Protein AF-0000000067833832 (afdb_homodimer)

Structure (mmCIF, N/CA/C/O backbone):
data_AF-0000000067833832-model_v1
#
loop_
_entity.id
_entity.type
_entity.pdbx_description
1 polymer 'Antitoxin-like ribbon-helix-helix domain-containing protein'
#
loop_
_atom_site.group_PDB
_atom_site.id
_atom_site.type_symbol
_atom_site.label_atom_id
_atom_site.label_alt_id
_atom_site.label_comp_id
_atom_site.label_asym_id
_atom_site.label_entity_id
_atom_site.label_seq_id
_atom_site.pdbx_PDB_ins_code
_atom_site.Cartn_x
_atom_site.Cartn_y
_atom_site.Cartn_z
_atom_site.occupancy
_atom_site.B_iso_or_equiv
_atom_site.auth_seq_id
_atom_site.auth_comp_id
_atom_site.auth_asym_id
_atom_site.auth_atom_id
_atom_site.pdbx_PDB_model_num
ATOM 1 N N . MET A 1 1 ? 25.422 20.438 11.492 1 28.22 1 MET A N 1
ATOM 2 C CA . MET A 1 1 ? 24.281 20.516 10.586 1 28.22 1 MET A CA 1
ATOM 3 C C . MET A 1 1 ? 23.719 19.125 10.297 1 28.22 1 MET A C 1
ATOM 5 O O . MET A 1 1 ? 24.469 18.219 9.93 1 28.22 1 MET A O 1
ATOM 9 N N . PRO A 1 2 ? 22.766 18.484 11.016 1 35.41 2 PRO A N 1
ATOM 10 C CA . PRO A 1 2 ? 22.25 17.125 10.875 1 35.41 2 PRO A CA 1
ATOM 11 C C . PRO A 1 2 ? 22 16.75 9.414 1 35.41 2 PRO A C 1
ATOM 13 O O . PRO A 1 2 ? 21.844 17.609 8.555 1 35.41 2 PRO A O 1
ATOM 16 N N . PRO A 1 3 ? 22.641 15.703 8.836 1 33.53 3 PRO A N 1
ATOM 17 C CA . PRO A 1 3 ? 22.469 15.406 7.41 1 33.53 3 PRO A CA 1
ATOM 18 C C . PRO A 1 3 ? 21.062 15.719 6.902 1 33.53 3 PRO A C 1
ATOM 20 O O . PRO A 1 3 ? 20.109 15.734 7.684 1 33.53 3 PRO A O 1
ATOM 23 N N . ASN A 1 4 ? 20.906 16.734 6.07 1 33.19 4 ASN A N 1
ATOM 24 C CA . ASN A 1 4 ? 19.734 16.953 5.223 1 33.19 4 ASN A CA 1
ATOM 25 C C . ASN A 1 4 ? 19 15.648 4.945 1 33.19 4 ASN A C 1
ATOM 27 O O . ASN A 1 4 ? 19.609 14.641 4.613 1 33.19 4 ASN A O 1
ATOM 31 N N . PRO A 1 5 ? 18 15.273 5.699 1 36.47 5 PRO A N 1
ATOM 32 C CA . PRO A 1 5 ? 17.281 14.07 5.281 1 36.47 5 PRO A CA 1
ATOM 33 C C . PRO A 1 5 ? 17.406 13.797 3.783 1 36.47 5 PRO A C 1
ATOM 35 O O . PRO A 1 5 ? 17.266 14.719 2.971 1 36.47 5 PRO A O 1
ATOM 38 N N . THR A 1 6 ? 18.516 13.25 3.334 1 37.38 6 THR A N 1
ATOM 39 C CA . THR A 1 6 ? 18.531 12.891 1.92 1 37.38 6 THR A CA 1
ATOM 40 C C . THR A 1 6 ? 17.109 12.758 1.374 1 37.38 6 THR A C 1
ATOM 42 O O . THR A 1 6 ? 16.188 12.391 2.107 1 37.38 6 THR A O 1
ATOM 45 N N . ALA A 1 7 ? 16.672 13.664 0.581 1 40.72 7 ALA A N 1
ATOM 46 C CA . ALA A 1 7 ? 15.453 13.734 -0.232 1 40.72 7 ALA A CA 1
ATOM 47 C C . ALA A 1 7 ? 14.961 12.336 -0.604 1 40.72 7 ALA A C 1
ATOM 49 O O . ALA A 1 7 ? 15.43 11.75 -1.578 1 40.72 7 ALA A O 1
ATOM 50 N N . VAL A 1 8 ? 15.211 11.453 0.179 1 39.44 8 VAL A N 1
ATOM 51 C CA .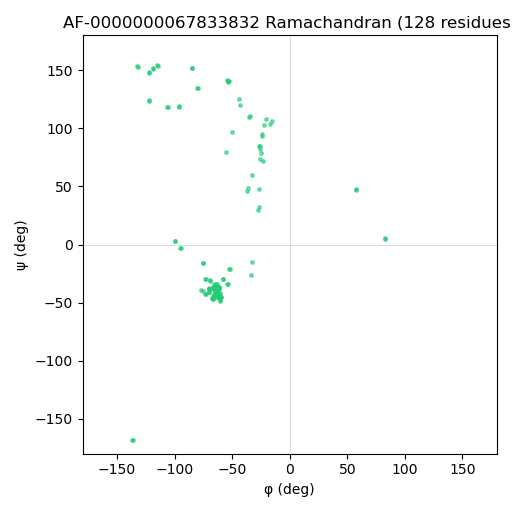 VAL A 1 8 ? 14.508 10.258 -0.27 1 39.44 8 VAL A CA 1
ATOM 52 C C . VAL A 1 8 ? 13.188 10.648 -0.933 1 39.44 8 VAL A C 1
ATOM 54 O O . VAL A 1 8 ? 12.273 9.828 -1.035 1 39.44 8 VAL A O 1
ATOM 57 N N . GLY A 1 9 ? 12.758 11.867 -0.738 1 41.44 9 GLY A N 1
ATOM 58 C CA . GLY A 1 9 ? 11.5 12.133 -1.413 1 41.44 9 GLY A CA 1
ATOM 59 C C . GLY A 1 9 ? 11.508 11.734 -2.877 1 41.44 9 GLY A C 1
ATOM 60 O O . GLY A 1 9 ? 12.477 12 -3.592 1 41.44 9 GLY A O 1
ATOM 61 N N . THR A 1 10 ? 10.969 10.5 -3.164 1 43.31 10 THR A N 1
ATOM 62 C CA . THR A 1 10 ? 10.852 9.625 -4.32 1 43.31 10 THR A CA 1
ATOM 63 C C . THR A 1 10 ? 10.617 10.43 -5.594 1 43.31 10 THR A C 1
ATOM 65 O O . THR A 1 10 ? 9.539 10.992 -5.797 1 43.31 10 THR A O 1
ATOM 68 N N . SER A 1 11 ? 11.336 11.469 -5.836 1 48.66 11 SER A N 1
ATOM 69 C CA . SER A 1 11 ? 11.297 11.727 -7.273 1 48.66 11 SER A CA 1
ATOM 70 C C . SER A 1 11 ? 11.266 10.422 -8.07 1 48.66 11 SER A C 1
ATOM 72 O O . SER A 1 11 ? 12.25 9.688 -8.109 1 48.66 11 SER A O 1
ATOM 74 N N . ALA A 1 12 ? 10.43 9.578 -7.699 1 49.34 12 ALA A N 1
ATOM 75 C CA . ALA A 1 12 ? 10.297 8.336 -8.445 1 49.34 12 ALA A CA 1
ATOM 76 C C . ALA A 1 12 ? 10.75 8.516 -9.898 1 49.34 12 ALA A C 1
ATOM 78 O O . ALA A 1 12 ? 10.219 9.352 -10.625 1 49.34 12 ALA A O 1
ATOM 79 N N . ARG A 1 13 ? 12.023 8.609 -10.086 1 58.31 13 ARG A N 1
ATOM 80 C CA . ARG A 1 13 ? 12.461 8.469 -11.477 1 58.31 13 ARG A CA 1
ATOM 81 C C . ARG A 1 13 ? 11.359 7.875 -12.344 1 58.31 13 ARG A C 1
ATOM 83 O O . ARG A 1 13 ? 10.562 7.059 -11.867 1 58.31 13 ARG A O 1
ATOM 90 N N . LYS A 1 14 ? 10.773 8.703 -13.141 1 64.12 14 LYS A N 1
ATOM 91 C CA . LYS A 1 14 ? 9.82 8.203 -14.125 1 64.12 14 LYS A CA 1
ATOM 92 C C . LYS A 1 14 ? 10.125 6.754 -14.508 1 64.12 14 LYS A C 1
ATOM 94 O O . LYS A 1 14 ? 11.188 6.469 -15.062 1 64.12 14 LYS A O 1
ATOM 99 N N . ARG A 1 15 ? 9.609 6.016 -13.703 1 79.88 15 ARG A N 1
ATOM 100 C CA . ARG A 1 15 ? 9.75 4.621 -14.102 1 79.88 15 ARG A CA 1
ATOM 101 C C . ARG A 1 15 ? 9.211 4.402 -15.516 1 79.88 15 ARG A C 1
ATOM 103 O O . ARG A 1 15 ? 8.336 5.141 -15.969 1 79.88 15 ARG A O 1
ATOM 110 N N . ALA A 1 16 ? 9.758 3.693 -16.219 1 80.94 16 ALA A N 1
ATOM 111 C CA . ALA A 1 16 ? 9.359 3.412 -17.594 1 80.94 16 ALA A CA 1
ATOM 112 C C . ALA A 1 16 ? 7.895 2.982 -17.656 1 80.94 16 ALA A C 1
ATOM 114 O O . ALA A 1 16 ? 7.223 3.191 -18.656 1 80.94 16 ALA A O 1
ATOM 115 N N . ASP A 1 17 ? 7.336 2.488 -16.484 1 86.06 17 ASP A N 1
ATOM 116 C CA . ASP A 1 17 ? 5.953 2.014 -16.453 1 86.06 17 ASP A CA 1
ATOM 117 C C . ASP A 1 17 ? 5.004 3.117 -15.992 1 86.06 17 ASP A C 1
ATOM 119 O O . ASP A 1 17 ? 3.785 2.939 -16 1 86.06 17 ASP A O 1
ATOM 123 N N . GLY A 1 18 ? 5.566 4.281 -15.633 1 89.56 18 GLY A N 1
ATOM 124 C CA . GLY A 1 18 ? 4.742 5.406 -15.234 1 89.56 18 GLY A CA 1
ATOM 125 C C . GLY A 1 18 ? 4.305 5.34 -13.781 1 89.56 18 GLY A C 1
ATOM 126 O O . GLY A 1 18 ? 3.609 6.23 -13.297 1 89.56 18 GLY A O 1
ATOM 127 N N . ARG A 1 19 ? 4.805 4.367 -13.102 1 93.31 19 ARG A N 1
ATOM 128 C CA . ARG A 1 19 ? 4.398 4.191 -11.711 1 93.31 19 ARG A CA 1
ATOM 129 C C . ARG A 1 19 ? 5.238 5.062 -10.789 1 93.31 19 ARG A C 1
ATOM 131 O O . ARG A 1 19 ? 6.395 5.367 -11.094 1 93.31 19 ARG A O 1
ATOM 138 N N . ARG A 1 20 ? 4.512 5.375 -9.695 1 93.12 20 ARG A N 1
ATOM 139 C CA . ARG A 1 20 ? 5.156 6.195 -8.68 1 93.12 20 ARG A CA 1
ATOM 140 C C . ARG A 1 20 ? 5.242 5.445 -7.352 1 93.12 20 ARG A C 1
ATOM 142 O O . ARG A 1 20 ? 4.453 4.531 -7.098 1 93.12 20 ARG A O 1
ATOM 149 N N . GLN A 1 21 ? 6.262 5.816 -6.605 1 92.5 21 GLN A N 1
ATOM 150 C CA . GLN A 1 21 ? 6.484 5.176 -5.316 1 92.5 21 GLN A CA 1
ATOM 151 C C . GLN A 1 21 ? 5.57 5.762 -4.242 1 92.5 21 GLN A C 1
ATOM 153 O O . GLN A 1 21 ? 5.371 6.977 -4.184 1 92.5 21 GLN A O 1
ATOM 158 N N . LEU A 1 22 ? 4.938 4.93 -3.424 1 93.69 22 LEU A N 1
ATOM 159 C CA . LEU A 1 22 ? 4.188 5.301 -2.23 1 93.69 22 LEU A CA 1
ATOM 160 C C . LEU A 1 22 ? 4.742 4.598 -0.997 1 93.69 22 LEU A C 1
ATOM 162 O O . LEU A 1 22 ? 4.852 3.367 -0.976 1 93.69 22 LEU A O 1
ATOM 166 N N . LEU A 1 23 ? 5.086 5.375 -0.04 1 91.44 23 LEU A N 1
ATOM 167 C CA . LEU A 1 23 ? 5.594 4.852 1.224 1 91.44 23 LEU A CA 1
ATOM 168 C C . LEU A 1 23 ? 4.477 4.762 2.26 1 91.44 23 LEU A C 1
ATOM 170 O O . LEU A 1 23 ? 3.881 5.777 2.627 1 91.44 23 LEU A O 1
ATOM 174 N N . VAL A 1 24 ? 4.273 3.533 2.654 1 94.75 24 VAL A N 1
ATOM 175 C CA . VAL A 1 24 ? 3.248 3.354 3.68 1 94.75 24 VAL A CA 1
ATOM 176 C C . VAL A 1 24 ? 3.857 2.68 4.906 1 94.75 24 VAL A C 1
ATOM 178 O O . VAL A 1 24 ? 4.82 1.916 4.793 1 94.75 24 VAL A O 1
ATOM 181 N N . TYR A 1 25 ? 3.352 3.002 6.074 1 93.44 25 TYR A N 1
ATOM 182 C CA . TYR A 1 25 ? 3.795 2.432 7.34 1 93.44 25 TYR A CA 1
ATOM 183 C C . TYR A 1 25 ? 2.771 1.442 7.883 1 93.44 25 TYR A C 1
ATOM 185 O O . TYR A 1 25 ? 1.625 1.811 8.148 1 93.44 25 TYR A O 1
ATOM 193 N N . LEU A 1 26 ? 3.254 0.168 8 1 95.5 26 LEU A N 1
ATOM 194 C CA . LEU A 1 26 ? 2.352 -0.92 8.359 1 95.5 26 LEU A CA 1
ATOM 195 C C . LEU A 1 26 ? 2.941 -1.766 9.484 1 95.5 26 LEU A C 1
ATOM 197 O O . LEU A 1 26 ? 4.16 -1.787 9.68 1 95.5 26 LEU A O 1
ATOM 201 N N . PRO A 1 27 ? 2.074 -2.4 10.266 1 95.69 27 PRO A N 1
ATOM 202 C CA . PRO A 1 27 ? 2.588 -3.41 11.195 1 95.69 27 PRO A CA 1
ATOM 203 C C . PRO A 1 27 ? 3.447 -4.465 10.5 1 95.69 27 PRO A C 1
ATOM 205 O O . PRO A 1 27 ? 3.137 -4.883 9.383 1 95.69 27 PRO A O 1
ATOM 208 N N . PRO A 1 28 ? 4.5 -4.836 11.172 1 94.81 28 PRO A N 1
ATOM 209 C CA . PRO A 1 28 ? 5.422 -5.789 10.555 1 94.81 28 PRO A CA 1
ATOM 210 C C . PRO A 1 28 ? 4.742 -7.102 10.164 1 94.81 28 PRO A C 1
ATOM 212 O O . PRO A 1 28 ? 5.129 -7.734 9.18 1 94.81 28 PRO A O 1
ATOM 215 N N . ALA A 1 29 ? 3.764 -7.477 10.852 1 95.5 29 ALA A N 1
ATOM 216 C CA . ALA A 1 29 ? 3.049 -8.719 10.555 1 95.5 29 ALA A CA 1
ATOM 217 C C . ALA A 1 29 ? 2.326 -8.625 9.219 1 95.5 29 ALA A C 1
ATOM 219 O O . ALA A 1 29 ? 2.311 -9.586 8.445 1 95.5 29 ALA A O 1
ATOM 220 N N . VAL A 1 30 ? 1.788 -7.469 8.93 1 96.38 30 VAL A N 1
ATOM 221 C CA . VAL A 1 30 ? 1.053 -7.258 7.684 1 96.38 30 VAL A CA 1
ATOM 222 C C . VAL A 1 30 ? 2.02 -7.266 6.504 1 96.38 30 VAL A C 1
ATOM 224 O O . VAL A 1 30 ? 1.748 -7.891 5.477 1 96.38 30 VAL A O 1
ATOM 227 N N . ILE A 1 31 ? 3.176 -6.641 6.688 1 96.5 31 ILE A N 1
ATOM 228 C CA . ILE A 1 31 ? 4.176 -6.594 5.629 1 96.5 31 ILE A CA 1
ATOM 229 C C . ILE A 1 31 ? 4.668 -8.008 5.32 1 96.5 31 ILE A C 1
ATOM 231 O O . ILE A 1 31 ? 4.797 -8.391 4.156 1 96.5 31 ILE A O 1
ATOM 235 N N . LYS A 1 32 ? 4.875 -8.758 6.406 1 96.25 32 LYS A N 1
ATOM 236 C CA . LYS A 1 32 ? 5.348 -10.133 6.254 1 96.25 32 LYS A CA 1
ATOM 237 C C . LYS A 1 32 ? 4.34 -10.977 5.484 1 96.25 32 LYS A C 1
ATOM 239 O O . LYS A 1 32 ? 4.715 -11.719 4.574 1 96.25 32 LYS A O 1
ATOM 244 N N . GLU A 1 33 ? 3.121 -10.883 5.797 1 96.75 33 GLU A N 1
ATOM 245 C CA . GLU A 1 33 ? 2.066 -11.641 5.141 1 96.75 33 GLU A CA 1
ATOM 246 C C . GLU A 1 33 ? 1.923 -11.242 3.676 1 96.75 33 GLU A C 1
ATOM 248 O O . GLU A 1 33 ? 1.708 -12.094 2.811 1 96.75 33 GLU A O 1
ATOM 253 N N . VAL A 1 34 ? 2.047 -9.984 3.387 1 97 34 VAL A N 1
ATOM 254 C CA . VAL A 1 34 ? 1.934 -9.477 2.021 1 97 34 VAL A CA 1
ATOM 255 C C . VAL A 1 34 ? 3.072 -10.031 1.17 1 97 34 VAL A C 1
ATOM 257 O O . VAL A 1 34 ? 2.852 -10.484 0.045 1 97 34 VAL A O 1
ATOM 260 N N . LYS A 1 35 ? 4.293 -10.016 1.717 1 96.88 35 LYS A N 1
ATOM 261 C CA . LYS A 1 35 ? 5.453 -10.516 0.982 1 96.88 35 LYS A CA 1
ATOM 262 C C . LYS A 1 35 ? 5.352 -12.023 0.749 1 96.88 35 LYS A C 1
ATOM 264 O O . LYS A 1 35 ? 5.707 -12.516 -0.323 1 96.88 35 LYS A O 1
ATOM 269 N N . LYS A 1 36 ? 4.797 -12.719 1.76 1 96.5 36 LYS A N 1
ATOM 270 C CA . LYS A 1 36 ? 4.582 -14.148 1.6 1 96.5 36 LYS A CA 1
ATOM 271 C C . LYS A 1 36 ? 3.541 -14.43 0.519 1 96.5 36 LYS A C 1
ATOM 273 O O . LYS A 1 36 ? 3.729 -15.32 -0.314 1 96.5 36 LYS A O 1
ATOM 278 N N . ALA A 1 37 ? 2.508 -13.688 0.579 1 96.25 37 ALA A N 1
ATOM 279 C CA . ALA A 1 37 ? 1.445 -13.844 -0.411 1 96.25 37 ALA A CA 1
ATOM 280 C C . ALA A 1 37 ? 1.954 -13.531 -1.815 1 96.25 37 ALA A C 1
ATOM 282 O O . ALA A 1 37 ? 1.559 -14.18 -2.785 1 96.25 37 ALA A O 1
ATOM 283 N N . ALA A 1 38 ? 2.832 -12.555 -1.939 1 96.56 38 ALA A N 1
ATOM 284 C CA . ALA A 1 38 ? 3.42 -12.188 -3.225 1 96.56 38 ALA A CA 1
ATOM 285 C C . ALA A 1 38 ? 4.207 -13.352 -3.822 1 96.56 38 ALA A C 1
ATOM 287 O O . ALA A 1 38 ? 4.137 -13.602 -5.027 1 96.56 38 ALA A O 1
ATOM 288 N N . VAL A 1 39 ? 4.898 -14.117 -2.957 1 95.75 39 VAL A N 1
ATOM 289 C CA . VAL A 1 39 ? 5.688 -15.273 -3.373 1 95.75 39 VAL A CA 1
ATOM 290 C C . VAL A 1 39 ? 4.762 -16.422 -3.762 1 95.75 39 VAL A C 1
ATOM 292 O O . VAL A 1 39 ? 4.93 -17.031 -4.82 1 95.75 39 VAL A O 1
ATOM 295 N N . ASP A 1 40 ? 3.695 -16.609 -2.928 1 93.88 40 ASP A N 1
ATOM 296 C CA . ASP A 1 40 ? 2.748 -17.703 -3.15 1 93.88 40 ASP A CA 1
ATOM 297 C C . ASP A 1 40 ? 1.986 -17.5 -4.461 1 93.88 40 ASP A C 1
ATOM 299 O O . ASP A 1 40 ? 1.685 -18.469 -5.16 1 93.88 40 ASP A O 1
ATOM 303 N N . GLU A 1 41 ? 1.695 -16.25 -4.832 1 94 41 GLU A N 1
ATOM 304 C CA . GLU A 1 41 ? 0.891 -15.922 -6.004 1 94 41 GLU A CA 1
ATOM 305 C C . GLU A 1 41 ? 1.772 -15.531 -7.188 1 94 41 GLU A C 1
ATOM 307 O O . GLU A 1 41 ? 1.272 -15.086 -8.219 1 94 41 GLU A O 1
ATOM 312 N N . ASP A 1 42 ? 3.053 -15.602 -7.039 1 95.75 42 ASP A N 1
ATOM 313 C CA . ASP A 1 42 ? 4.023 -15.266 -8.078 1 95.75 42 ASP A CA 1
ATOM 314 C C . ASP A 1 42 ? 3.83 -13.828 -8.57 1 95.75 42 ASP A C 1
ATOM 316 O O . ASP A 1 42 ? 3.744 -13.594 -9.773 1 95.75 42 ASP A O 1
ATOM 320 N N . THR A 1 43 ? 3.691 -12.953 -7.672 1 95.75 43 THR A N 1
ATOM 321 C CA . THR A 1 43 ? 3.498 -11.539 -7.957 1 95.75 43 THR A CA 1
ATOM 322 C C . THR A 1 43 ? 4.355 -10.68 -7.031 1 95.75 43 THR A C 1
ATOM 324 O O . THR A 1 43 ? 5.312 -11.172 -6.43 1 95.75 43 THR A O 1
ATOM 327 N N . THR A 1 44 ? 4.141 -9.383 -6.988 1 95.94 44 THR A N 1
ATOM 328 C CA . THR A 1 44 ? 4.902 -8.469 -6.141 1 95.94 44 THR A CA 1
ATOM 329 C C . THR A 1 44 ? 4.008 -7.855 -5.066 1 95.94 44 THR A C 1
ATOM 331 O O . THR A 1 44 ? 2.783 -7.824 -5.219 1 95.94 44 THR A O 1
ATOM 334 N N . ALA A 1 45 ? 4.621 -7.5 -4.027 1 96.19 45 ALA A N 1
ATOM 335 C CA . ALA A 1 45 ? 3.906 -6.793 -2.967 1 96.19 45 ALA A CA 1
ATOM 336 C C . ALA A 1 45 ? 3.178 -5.57 -3.516 1 96.19 45 ALA A C 1
ATOM 338 O O . ALA A 1 45 ? 2.076 -5.242 -3.066 1 96.19 45 ALA A O 1
ATOM 339 N N . SER A 1 46 ? 3.771 -4.918 -4.539 1 96 46 SER A N 1
ATOM 340 C CA . SER A 1 46 ? 3.176 -3.74 -5.16 1 96 46 SER A CA 1
ATOM 341 C C . SER A 1 46 ? 1.879 -4.09 -5.879 1 96 46 SER A C 1
ATOM 343 O O . SER A 1 46 ? 0.902 -3.34 -5.812 1 96 46 SER A O 1
ATOM 345 N N . ALA A 1 47 ? 1.936 -5.227 -6.594 1 96.44 47 ALA A N 1
ATOM 346 C CA . ALA A 1 47 ? 0.732 -5.664 -7.297 1 96.44 47 ALA A CA 1
ATOM 347 C C . ALA A 1 47 ? -0.396 -5.969 -6.316 1 96.44 47 ALA A C 1
ATOM 349 O O . ALA A 1 47 ? -1.553 -5.617 -6.562 1 96.44 47 ALA A O 1
ATOM 350 N N . ILE A 1 48 ? -0.068 -6.543 -5.219 1 97.25 48 ILE A N 1
ATOM 351 C CA . ILE A 1 48 ? -1.047 -6.867 -4.188 1 97.25 48 ILE A CA 1
ATOM 352 C C . ILE A 1 48 ? -1.594 -5.582 -3.572 1 97.25 48 ILE A C 1
ATOM 354 O O . ILE A 1 48 ? -2.809 -5.426 -3.422 1 97.25 48 ILE A O 1
ATOM 358 N N . ALA A 1 49 ? -0.719 -4.645 -3.248 1 97.81 49 ALA A N 1
ATOM 359 C CA . ALA A 1 49 ? -1.126 -3.369 -2.666 1 97.81 49 ALA A CA 1
ATOM 360 C C . ALA A 1 49 ? -2.035 -2.598 -3.619 1 97.81 49 ALA A C 1
ATOM 362 O O . ALA A 1 4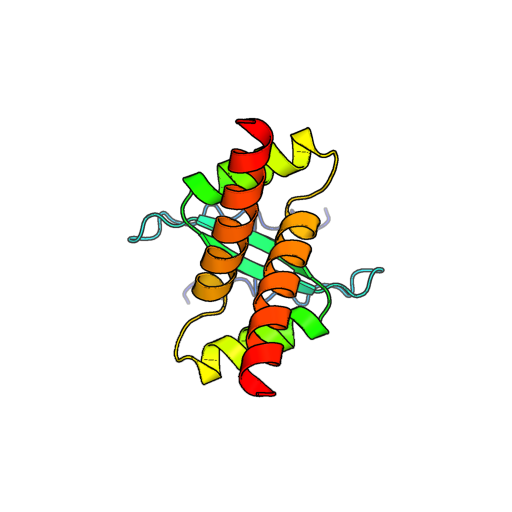9 ? -3.021 -1.995 -3.191 1 97.81 49 ALA A O 1
ATOM 363 N N . GLU A 1 50 ? -1.642 -2.652 -4.91 1 97.69 50 GLU A N 1
ATOM 364 C CA . GLU A 1 50 ? -2.459 -1.963 -5.902 1 97.69 50 GLU A CA 1
ATOM 365 C C . GLU A 1 50 ? -3.877 -2.525 -5.938 1 97.69 50 GLU A C 1
ATOM 367 O O . GLU A 1 50 ? -4.852 -1.769 -5.938 1 97.69 50 GLU A O 1
ATOM 372 N N . GLU A 1 51 ? -3.928 -3.846 -5.992 1 96.88 51 GLU A N 1
ATOM 373 C CA . GLU A 1 51 ? -5.234 -4.492 -6.02 1 96.88 51 GLU A CA 1
ATOM 374 C C . GLU A 1 51 ? -6.035 -4.168 -4.758 1 96.88 51 GLU A C 1
ATOM 376 O O . GLU A 1 51 ? -7.219 -3.828 -4.84 1 96.88 51 GLU A O 1
ATOM 381 N N . ALA A 1 52 ? -5.43 -4.215 -3.621 1 97.75 52 ALA A N 1
ATOM 382 C CA . ALA A 1 52 ? -6.078 -3.926 -2.344 1 97.75 52 ALA A CA 1
ATOM 383 C C . ALA A 1 52 ? -6.582 -2.486 -2.301 1 97.75 52 ALA A C 1
ATOM 385 O O . ALA A 1 52 ? -7.723 -2.234 -1.9 1 97.75 52 ALA A O 1
ATOM 386 N N . LEU A 1 53 ? -5.805 -1.523 -2.723 1 97.94 53 LEU A N 1
ATOM 387 C CA . LEU A 1 53 ? -6.168 -0.111 -2.674 1 97.94 53 LEU A CA 1
ATOM 388 C C . LEU A 1 53 ? -7.273 0.201 -3.678 1 97.94 53 LEU A C 1
ATOM 390 O O . LEU A 1 53 ? -8.18 0.98 -3.383 1 97.94 53 LEU A O 1
ATOM 394 N N . ARG A 1 54 ? -7.191 -0.454 -4.84 1 97.12 54 ARG A N 1
ATOM 395 C CA . ARG A 1 54 ? -8.234 -0.245 -5.836 1 97.12 54 ARG A CA 1
ATOM 396 C C . ARG A 1 54 ? -9.578 -0.753 -5.332 1 97.12 54 ARG A C 1
ATOM 398 O O . ARG A 1 54 ? -10.617 -0.114 -5.551 1 97.12 54 ARG A O 1
ATOM 405 N N . ASP A 1 55 ? -9.5 -1.894 -4.758 1 95.5 55 ASP A N 1
ATOM 406 C CA . ASP A 1 55 ? -10.719 -2.451 -4.188 1 95.5 55 ASP A CA 1
ATOM 407 C C . ASP A 1 55 ? -11.297 -1.524 -3.119 1 95.5 55 ASP A C 1
ATOM 409 O O . ASP A 1 55 ? -12.508 -1.29 -3.084 1 95.5 55 ASP A O 1
ATOM 413 N N . TRP A 1 56 ? -10.492 -1.021 -2.264 1 95.88 56 TRP A N 1
ATOM 414 C CA . TRP A 1 56 ? -10.914 -0.105 -1.209 1 95.88 56 TRP A CA 1
ATOM 415 C C . TRP A 1 56 ? -11.508 1.171 -1.801 1 95.88 56 TRP A C 1
ATOM 417 O O . TRP A 1 56 ? -12.57 1.625 -1.375 1 95.88 56 TRP A O 1
ATOM 427 N N . LEU A 1 57 ? -10.867 1.74 -2.814 1 95.81 57 LEU A N 1
ATOM 428 C CA . LEU A 1 57 ? -11.32 2.963 -3.469 1 95.81 57 LEU A CA 1
ATOM 429 C C . LEU A 1 57 ? -12.648 2.74 -4.18 1 95.81 57 LEU A C 1
ATOM 431 O O . LEU A 1 57 ? -13.508 3.623 -4.188 1 95.81 57 LEU A O 1
ATOM 435 N N . ALA A 1 58 ? -12.789 1.579 -4.805 1 94.31 58 ALA A N 1
ATOM 436 C CA . ALA A 1 58 ? -14.023 1.251 -5.508 1 94.31 58 ALA A CA 1
ATOM 437 C C . ALA A 1 58 ? -15.211 1.225 -4.547 1 94.31 58 ALA A C 1
ATOM 439 O O . ALA A 1 58 ? -16.297 1.69 -4.883 1 94.31 58 ALA A O 1
ATOM 440 N N . ARG A 1 59 ? -14.961 0.736 -3.385 1 92.19 59 ARG A N 1
ATOM 441 C CA . ARG A 1 59 ? -16.016 0.689 -2.373 1 92.19 59 ARG A CA 1
ATOM 442 C C . ARG A 1 59 ? -16.359 2.09 -1.88 1 92.19 59 ARG A C 1
ATOM 444 O O . ARG A 1 59 ? -17.516 2.371 -1.559 1 92.19 59 ARG A O 1
ATOM 451 N N . ARG A 1 60 ? -15.328 2.877 -1.755 1 88 60 ARG A N 1
ATOM 452 C CA . ARG A 1 60 ? -15.531 4.25 -1.306 1 88 60 ARG A CA 1
ATOM 453 C C . ARG A 1 60 ? -16.312 5.055 -2.34 1 88 60 ARG A C 1
ATOM 455 O O . ARG A 1 60 ? -17.203 5.84 -1.985 1 88 60 ARG A O 1
ATOM 462 N N . THR A 1 61 ? -15.859 4.91 -3.604 1 85.56 61 THR A N 1
ATOM 463 C CA . THR A 1 61 ? -16.484 5.664 -4.684 1 85.56 61 THR A CA 1
ATOM 464 C C . THR A 1 61 ? -17.953 5.258 -4.848 1 85.56 61 THR A C 1
ATOM 466 O O . THR A 1 61 ? -18.781 6.074 -5.238 1 85.56 61 THR A O 1
ATOM 469 N N . THR A 1 62 ? -18.172 3.988 -4.59 1 82.31 62 THR A N 1
ATOM 470 C CA . THR A 1 62 ? -19.562 3.537 -4.641 1 82.31 62 THR A CA 1
ATOM 471 C C . THR A 1 62 ? -20.359 4.125 -3.482 1 82.31 62 THR A C 1
ATOM 473 O O . THR A 1 62 ? -21.531 4.453 -3.641 1 82.31 62 THR A O 1
ATOM 476 N N . LYS A 1 63 ? -19.734 4.34 -2.469 1 72.81 63 LYS A N 1
ATOM 477 C CA . LYS A 1 63 ? -20.391 4.926 -1.3 1 72.81 63 LYS A CA 1
ATOM 478 C C . LYS A 1 63 ? -20.609 6.426 -1.488 1 72.81 63 LYS A C 1
ATOM 480 O O . LYS A 1 63 ? -21.641 6.961 -1.094 1 72.81 63 LYS A O 1
ATOM 485 N N . ASN A 1 64 ? -19.625 7.039 -2.078 1 66.12 64 ASN A N 1
ATOM 486 C CA . ASN A 1 64 ? -19.75 8.477 -2.289 1 66.12 64 ASN A CA 1
ATOM 487 C C . ASN A 1 64 ? -20.734 8.797 -3.406 1 66.12 64 ASN A C 1
ATOM 489 O O . ASN A 1 64 ? -21.281 9.898 -3.465 1 66.12 64 ASN A O 1
ATOM 493 N N . ALA A 1 65 ? -20.859 7.875 -4.387 1 65.06 65 ALA A N 1
ATOM 494 C CA . ALA A 1 65 ? -21.812 8.07 -5.48 1 65.06 65 ALA A CA 1
ATOM 495 C C . ALA A 1 65 ? -23.234 7.801 -5.016 1 65.06 65 ALA A C 1
ATOM 497 O O . ALA A 1 65 ? -24.203 8.18 -5.695 1 65.06 65 ALA A O 1
ATOM 498 N N . SER A 1 66 ? -23.25 7.164 -3.898 1 52.12 66 SER A N 1
ATOM 499 C CA . SER A 1 66 ? -24.625 6.984 -3.477 1 52.12 66 SER A CA 1
ATOM 500 C C . SER A 1 66 ? -25.141 8.203 -2.711 1 52.12 66 SER A C 1
ATOM 502 O O . SER A 1 66 ? -24.375 8.844 -1.979 1 52.12 66 SER A O 1
ATOM 504 N N . MET B 1 1 ? 33.438 4.902 -9.172 1 28.88 1 MET B N 1
ATOM 505 C CA . MET B 1 1 ? 32.688 4.066 -8.234 1 28.88 1 MET B CA 1
ATOM 506 C C . MET B 1 1 ? 31.25 4.539 -8.117 1 28.88 1 MET B C 1
ATOM 508 O O . MET B 1 1 ? 31 5.727 -7.902 1 28.88 1 MET B O 1
ATOM 512 N N . PRO B 1 2 ? 30.219 4.133 -8.867 1 35.28 2 PRO B N 1
ATOM 513 C CA . PRO B 1 2 ? 28.828 4.594 -8.922 1 35.28 2 PRO B CA 1
ATOM 514 C C . PRO B 1 2 ? 28.219 4.816 -7.535 1 35.28 2 PRO B C 1
ATOM 516 O O . PRO B 1 2 ? 28.719 4.273 -6.547 1 35.28 2 PRO B O 1
ATOM 519 N N . PRO B 1 3 ? 27.656 6.004 -7.191 1 34.22 3 PRO B N 1
ATOM 520 C CA . PRO B 1 3 ? 27.141 6.281 -5.852 1 34.22 3 PRO B CA 1
ATOM 521 C C . PRO B 1 3 ? 26.5 5.055 -5.199 1 34.22 3 PRO B C 1
ATOM 523 O O . PRO B 1 3 ? 26.047 4.145 -5.898 1 34.22 3 PRO B O 1
ATOM 526 N N . ASN B 1 4 ? 27.125 4.477 -4.172 1 33.84 4 ASN B N 1
ATOM 527 C CA . ASN B 1 4 ? 26.547 3.533 -3.225 1 33.84 4 ASN B CA 1
ATOM 528 C C . ASN B 1 4 ? 25.031 3.688 -3.141 1 33.84 4 ASN B C 1
ATOM 530 O O . ASN B 1 4 ? 24.531 4.805 -3.041 1 33.84 4 ASN B O 1
ATOM 534 N N . PRO B 1 5 ? 24.25 2.949 -3.854 1 35.84 5 PRO B N 1
ATOM 535 C CA . PRO B 1 5 ? 22.812 3.072 -3.633 1 35.84 5 PRO B CA 1
ATOM 536 C C . PRO B 1 5 ? 22.469 3.566 -2.23 1 35.84 5 PRO B C 1
ATOM 538 O O . PRO B 1 5 ? 23.062 3.107 -1.249 1 35.84 5 PRO B O 1
ATOM 541 N N . THR B 1 6 ? 22.516 4.848 -1.983 1 37.38 6 THR B N 1
ATOM 542 C CA . THR B 1 6 ? 22.016 5.277 -0.682 1 37.38 6 THR B CA 1
ATOM 543 C C . THR B 1 6 ? 21.062 4.242 -0.104 1 37.38 6 THR B C 1
ATOM 545 O O . THR B 1 6 ? 20.344 3.574 -0.848 1 37.38 6 THR B O 1
ATOM 548 N N . ALA B 1 7 ? 21.453 3.447 0.827 1 40.03 7 ALA B N 1
ATOM 549 C CA . ALA B 1 7 ? 20.75 2.471 1.653 1 40.03 7 ALA B CA 1
ATOM 550 C C . ALA B 1 7 ? 19.281 2.842 1.809 1 40.03 7 ALA B C 1
ATOM 552 O O . ALA B 1 7 ? 18.938 3.695 2.627 1 40.03 7 ALA B O 1
ATOM 553 N N . VAL B 1 8 ? 18.781 3.398 0.882 1 38.59 8 VAL B N 1
ATOM 554 C CA . VAL B 1 8 ? 17.344 3.57 1.134 1 38.59 8 VAL B CA 1
ATOM 555 C C . VAL B 1 8 ? 16.812 2.381 1.931 1 38.59 8 VAL B C 1
ATOM 557 O O . VAL B 1 8 ? 15.602 2.186 2.029 1 38.59 8 VAL B O 1
ATOM 560 N N . GLY B 1 9 ? 17.484 1.236 1.796 1 40.97 9 GLY B N 1
ATOM 561 C CA . GLY B 1 9 ? 16.859 0.132 2.512 1 40.97 9 GLY B CA 1
ATOM 562 C C . GLY B 1 9 ? 16.656 0.418 3.986 1 40.97 9 GLY B C 1
ATOM 563 O O . GLY B 1 9 ? 17.609 0.701 4.711 1 40.97 9 GLY B O 1
ATOM 564 N N . THR B 1 10 ? 15.562 1.207 4.293 1 42.5 10 THR B N 1
ATOM 565 C CA . THR B 1 10 ? 14.906 1.849 5.43 1 42.5 10 THR B CA 1
ATOM 566 C C . THR B 1 10 ? 15.078 1.018 6.695 1 42.5 10 THR B C 1
ATOM 568 O O . THR B 1 10 ? 14.531 -0.08 6.805 1 42.5 10 THR B O 1
ATOM 571 N N . SER B 1 11 ? 16.234 0.752 7.16 1 48.19 11 SER B N 1
ATOM 572 C CA . SER B 1 11 ? 16.281 0.537 8.602 1 48.19 11 SER B CA 1
ATOM 573 C C . SER B 1 11 ? 15.156 1.294 9.305 1 48.19 11 SER B C 1
ATOM 575 O O . SER B 1 11 ? 15.172 2.525 9.359 1 48.19 11 SER B O 1
ATOM 577 N N . ALA B 1 12 ? 14 1.155 8.789 1 48.75 12 ALA B N 1
ATOM 578 C CA . ALA B 1 12 ? 12.883 1.801 9.469 1 48.75 12 ALA B CA 1
ATOM 579 C C . ALA B 1 12 ? 13.195 2.049 10.938 1 48.75 12 ALA B C 1
ATOM 581 O O . ALA B 1 12 ? 13.453 1.105 11.695 1 48.75 12 ALA B O 1
ATOM 582 N N . ARG B 1 13 ? 14.039 2.961 11.195 1 57.72 13 ARG B N 1
ATOM 583 C CA . ARG B 1 13 ? 14.117 3.391 12.586 1 57.72 13 ARG B CA 1
ATOM 584 C C . ARG B 1 13 ? 12.875 2.949 13.359 1 57.72 13 ARG B C 1
ATOM 586 O O . ARG B 1 13 ? 11.773 2.896 12.805 1 57.72 13 ARG B O 1
ATOM 593 N N . LYS B 1 14 ? 13.047 1.931 14.148 1 62.88 14 LYS B N 1
ATOM 594 C CA . LYS B 1 14 ? 11.984 1.533 15.07 1 62.88 14 LYS B CA 1
ATOM 595 C C . LYS B 1 14 ? 11.086 2.717 15.414 1 62.88 14 LYS B C 1
ATOM 597 O O . LYS B 1 14 ? 11.539 3.697 16 1 62.88 14 LYS B O 1
ATOM 602 N N . ARG B 1 15 ? 10.211 2.83 14.539 1 79.19 15 ARG B N 1
ATOM 603 C CA . ARG B 1 15 ? 9.227 3.842 14.914 1 79.19 15 ARG B CA 1
ATOM 604 C C . ARG B 1 15 ? 8.648 3.553 16.297 1 79.19 15 ARG B C 1
ATOM 606 O O . ARG B 1 15 ? 8.633 2.404 16.734 1 79.19 15 ARG B O 1
ATOM 613 N N . ALA B 1 16 ? 8.445 4.426 17.016 1 79.69 16 ALA B N 1
ATOM 614 C CA . ALA B 1 16 ? 7.91 4.277 18.359 1 79.69 16 ALA B CA 1
ATOM 615 C C . ALA B 1 16 ? 6.637 3.436 18.359 1 79.69 16 ALA B C 1
ATOM 617 O O . ALA B 1 16 ? 6.32 2.773 19.344 1 79.69 16 AL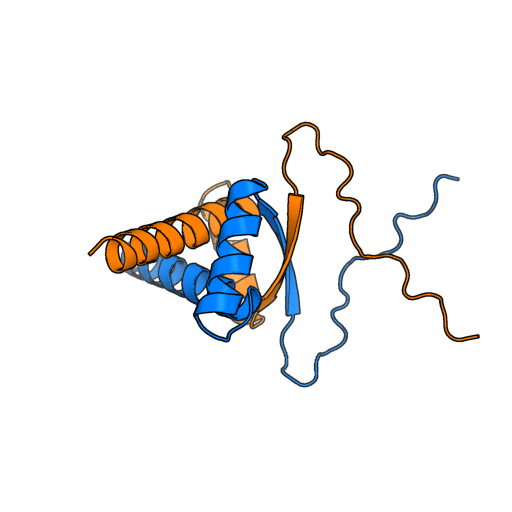A B O 1
ATOM 618 N N . ASP B 1 17 ? 5.953 3.33 17.156 1 85.69 17 ASP B N 1
ATOM 619 C CA . ASP B 1 17 ? 4.703 2.58 17.062 1 85.69 17 ASP B CA 1
ATOM 620 C C . ASP B 1 17 ? 4.961 1.153 16.578 1 85.69 17 ASP B C 1
ATOM 622 O O . ASP B 1 17 ? 4.039 0.332 16.531 1 85.69 17 ASP B O 1
ATOM 626 N N . GLY B 1 18 ? 6.219 0.85 16.266 1 89.5 18 GLY B N 1
ATOM 627 C CA . GLY B 1 18 ? 6.566 -0.497 15.844 1 89.5 18 GLY B CA 1
ATOM 628 C C . GLY B 1 18 ? 6.297 -0.748 14.375 1 89.5 18 GLY B C 1
ATOM 629 O O . GLY B 1 18 ? 6.547 -1.844 13.867 1 89.5 18 GLY B O 1
ATOM 630 N N . ARG B 1 19 ? 5.918 0.283 13.719 1 93.31 19 ARG B N 1
ATOM 631 C CA . ARG B 1 19 ? 5.582 0.122 12.305 1 93.31 19 ARG B CA 1
ATOM 632 C C . ARG B 1 19 ? 6.828 0.211 11.43 1 93.31 19 ARG B C 1
ATOM 634 O O . ARG B 1 19 ? 7.801 0.872 11.797 1 93.31 19 ARG B O 1
ATOM 641 N N . ARG B 1 20 ? 6.641 -0.524 10.305 1 93.31 20 ARG B N 1
ATOM 642 C CA . ARG B 1 20 ? 7.727 -0.555 9.328 1 93.31 20 ARG B CA 1
ATOM 643 C C . ARG B 1 20 ? 7.281 0.027 7.996 1 93.31 20 ARG B C 1
ATOM 645 O O . ARG B 1 20 ? 6.086 0.027 7.68 1 93.31 20 ARG B O 1
ATOM 652 N N . GLN B 1 21 ? 8.25 0.572 7.301 1 92.75 21 GLN B N 1
ATOM 653 C CA . GLN B 1 21 ? 7.973 1.187 6.008 1 92.75 21 GLN B CA 1
ATOM 654 C C . GLN B 1 21 ? 7.855 0.131 4.91 1 92.75 21 GLN B C 1
ATOM 656 O O . GLN B 1 21 ? 8.641 -0.821 4.871 1 92.75 21 GLN B O 1
ATOM 661 N N . LEU B 1 22 ? 6.855 0.224 4.051 1 93.69 22 LEU B N 1
ATOM 662 C CA . LEU B 1 22 ? 6.699 -0.561 2.832 1 93.69 22 LEU B CA 1
ATOM 663 C C . LEU B 1 22 ? 6.594 0.347 1.61 1 93.69 22 LEU B C 1
ATOM 665 O O . LEU B 1 22 ? 5.73 1.227 1.56 1 93.69 22 LEU B O 1
ATOM 669 N N . LEU B 1 23 ? 7.457 0.117 0.697 1 91.5 23 LEU B N 1
ATOM 670 C CA . LEU B 1 23 ? 7.453 0.868 -0.554 1 91.5 23 LEU B CA 1
ATOM 671 C C . LEU B 1 23 ? 6.699 0.109 -1.642 1 91.5 23 LEU B C 1
ATOM 673 O O . LEU B 1 23 ? 7.082 -1.005 -2.006 1 91.5 23 LEU B O 1
ATOM 677 N N . VAL B 1 24 ? 5.668 0.782 -2.076 1 94.75 24 VAL B N 1
ATOM 678 C CA . VAL B 1 24 ? 4.906 0.15 -3.148 1 94.75 24 VAL B CA 1
ATOM 679 C C . VAL B 1 24 ? 4.863 1.073 -4.363 1 94.75 24 VAL B C 1
ATOM 681 O O . VAL B 1 24 ? 4.906 2.297 -4.223 1 94.75 24 VAL B O 1
ATOM 684 N N . TYR B 1 25 ? 4.812 0.497 -5.539 1 93.31 25 TYR B N 1
ATOM 685 C CA . TYR B 1 25 ? 4.73 1.229 -6.797 1 93.31 25 TYR B CA 1
ATOM 686 C C . TYR B 1 25 ? 3.338 1.123 -7.402 1 93.31 25 TYR B C 1
ATOM 688 O O . TYR B 1 25 ? 2.867 0.024 -7.707 1 93.31 25 TYR B O 1
ATOM 696 N N . LEU B 1 26 ? 2.707 2.332 -7.531 1 95.5 26 LEU B N 1
ATOM 697 C CA . LEU B 1 26 ? 1.31 2.377 -7.953 1 95.5 26 LEU B CA 1
ATOM 698 C C . LEU B 1 26 ? 1.11 3.402 -9.062 1 95.5 26 LEU B C 1
ATOM 700 O O . LEU B 1 26 ? 1.904 4.336 -9.203 1 95.5 26 LEU B O 1
ATOM 704 N N . PRO B 1 27 ? 0.098 3.199 -9.898 1 95.62 27 PRO B N 1
ATOM 705 C CA . PRO B 1 27 ? -0.284 4.27 -10.82 1 95.62 27 PRO B CA 1
ATOM 706 C C . PRO B 1 27 ? -0.548 5.594 -10.109 1 95.62 27 PRO B C 1
ATOM 708 O O . PRO B 1 27 ? -1.118 5.609 -9.016 1 95.62 27 PRO B O 1
ATOM 711 N N . PRO B 1 28 ? -0.097 6.648 -10.75 1 94.81 28 PRO B N 1
ATOM 712 C CA . PRO B 1 28 ? -0.239 7.953 -10.102 1 94.81 28 PRO B CA 1
ATOM 713 C C . PRO B 1 28 ? -1.691 8.297 -9.781 1 94.81 28 PRO B C 1
ATOM 715 O O . PRO B 1 28 ? -1.962 8.984 -8.789 1 94.81 28 PRO B O 1
ATOM 718 N N . ALA B 1 29 ? -2.594 7.824 -10.523 1 95.5 29 ALA B N 1
ATOM 719 C CA . ALA B 1 29 ? -4.008 8.094 -10.289 1 95.5 29 ALA B CA 1
ATOM 720 C C . ALA B 1 29 ? -4.477 7.461 -8.977 1 95.5 29 ALA B C 1
ATOM 722 O O . ALA B 1 29 ? -5.25 8.062 -8.234 1 95.5 29 ALA B O 1
ATOM 723 N N . VAL B 1 30 ? -3.965 6.281 -8.688 1 96.25 30 VAL B N 1
ATOM 724 C CA . VAL B 1 30 ? -4.344 5.562 -7.473 1 96.25 30 VAL B CA 1
ATOM 725 C C . VAL B 1 30 ? -3.773 6.277 -6.25 1 96.25 30 VAL B C 1
ATOM 727 O O . VAL B 1 30 ? -4.469 6.461 -5.25 1 96.25 30 VAL B O 1
ATOM 730 N N . ILE B 1 31 ? -2.535 6.742 -6.363 1 96.44 31 ILE B N 1
ATOM 731 C CA . ILE B 1 31 ? -1.896 7.445 -5.258 1 96.44 31 ILE B CA 1
ATOM 732 C C . ILE B 1 31 ? -2.654 8.734 -4.957 1 96.44 31 ILE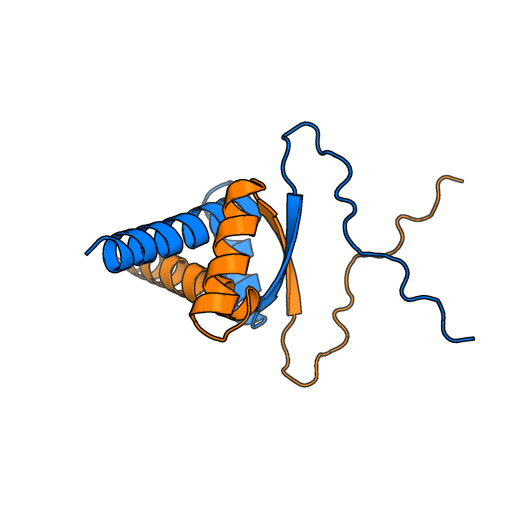 B C 1
ATOM 734 O O . ILE B 1 31 ? -2.91 9.055 -3.795 1 96.44 31 ILE B O 1
ATOM 738 N N . LYS B 1 32 ? -3.033 9.406 -6.055 1 96.25 32 LYS B N 1
ATOM 739 C CA . LYS B 1 32 ? -3.766 10.664 -5.91 1 96.25 32 LYS B CA 1
ATOM 740 C C . LYS B 1 32 ? -5.098 10.445 -5.203 1 96.25 32 LYS B C 1
ATOM 742 O O . LYS B 1 32 ? -5.457 11.195 -4.293 1 96.25 32 LYS B O 1
ATOM 747 N N . GLU B 1 33 ? -5.816 9.461 -5.566 1 96.75 33 GLU B N 1
ATOM 748 C CA . GLU B 1 33 ? -7.113 9.156 -4.977 1 96.75 33 GLU B CA 1
ATOM 749 C C . GLU B 1 33 ? -6.973 8.75 -3.51 1 96.75 33 GLU B C 1
ATOM 751 O O . GLU B 1 33 ? -7.793 9.133 -2.674 1 96.75 33 GLU B O 1
ATOM 756 N N . VAL B 1 34 ? -5.953 8.023 -3.184 1 96.94 34 VAL B N 1
ATOM 757 C CA . VAL B 1 34 ? -5.707 7.578 -1.814 1 96.94 34 VAL B CA 1
ATOM 758 C C . VAL B 1 34 ? -5.418 8.789 -0.925 1 96.94 34 VAL B C 1
ATOM 760 O O . VAL B 1 34 ? -5.961 8.898 0.178 1 96.94 34 VAL B O 1
ATOM 763 N N . LYS B 1 35 ? -4.578 9.703 -1.417 1 96.88 35 LYS B N 1
ATOM 764 C CA . LYS B 1 35 ? -4.23 10.891 -0.643 1 96.88 35 LYS B CA 1
ATOM 765 C C . LYS B 1 35 ? -5.445 11.797 -0.444 1 96.88 35 LYS B C 1
ATOM 767 O O . LYS B 1 35 ? -5.633 12.367 0.634 1 96.88 35 LYS B O 1
ATOM 772 N N . LYS B 1 36 ? -6.293 11.859 -1.498 1 96.5 36 LYS B N 1
ATOM 773 C CA . LYS B 1 36 ? -7.527 12.633 -1.378 1 96.5 36 LYS B CA 1
ATOM 774 C C . LYS B 1 36 ? -8.469 12.016 -0.351 1 96.5 36 LYS B C 1
ATOM 776 O O . LYS B 1 36 ? -9.055 12.719 0.471 1 96.5 36 LYS B O 1
ATOM 781 N N . ALA B 1 37 ? -8.578 10.742 -0.441 1 96.31 37 ALA B N 1
ATOM 782 C CA . ALA B 1 37 ? -9.438 10.016 0.496 1 96.31 37 ALA B CA 1
ATOM 783 C C . ALA B 1 37 ? -8.93 10.172 1.929 1 96.31 37 ALA B C 1
ATOM 785 O O . ALA B 1 37 ? -9.727 10.273 2.865 1 96.31 37 ALA B O 1
ATOM 786 N N . ALA B 1 38 ? -7.625 10.195 2.131 1 96.5 38 ALA B N 1
ATOM 787 C CA . ALA B 1 38 ? -7.02 10.367 3.449 1 96.5 38 ALA B CA 1
ATOM 788 C C . ALA B 1 38 ? -7.414 11.711 4.062 1 96.5 38 ALA B C 1
ATOM 790 O O . ALA B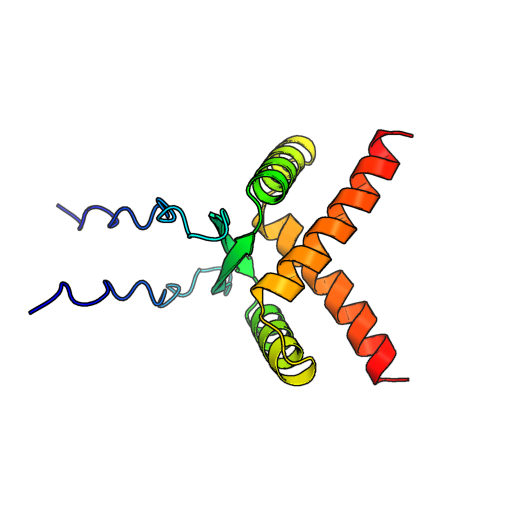 1 38 ? -7.703 11.789 5.258 1 96.5 38 ALA B O 1
ATOM 791 N N . VAL B 1 39 ? -7.512 12.742 3.207 1 95.69 39 VAL B N 1
ATOM 792 C CA . VAL B 1 39 ? -7.887 14.086 3.639 1 95.69 39 VAL B CA 1
ATOM 793 C C . VAL B 1 39 ? -9.383 14.133 3.955 1 95.69 39 VAL B C 1
ATOM 795 O O . VAL B 1 39 ? -9.781 14.633 5.008 1 95.69 39 VAL B O 1
ATOM 798 N N . ASP B 1 40 ? -10.18 13.477 3.066 1 93.94 40 ASP B N 1
ATOM 799 C CA . ASP B 1 40 ? -11.633 13.469 3.219 1 93.94 40 ASP B CA 1
ATOM 800 C C . ASP B 1 40 ? -12.047 12.742 4.492 1 93.94 40 ASP B C 1
ATOM 802 O O . ASP B 1 40 ? -13.008 13.133 5.156 1 93.94 40 ASP B O 1
ATOM 806 N N . GLU B 1 41 ? -11.312 11.695 4.875 1 94.06 41 GLU B N 1
ATOM 807 C CA . GLU B 1 41 ? -11.648 10.844 6.016 1 94.06 41 GLU B CA 1
ATOM 808 C C . GLU B 1 41 ? -10.828 11.234 7.246 1 94.06 41 GLU B C 1
ATOM 810 O O . GLU B 1 41 ? -10.875 10.539 8.266 1 94.06 41 GLU B O 1
ATOM 815 N N . ASP B 1 42 ? -10.031 12.234 7.172 1 95.81 42 ASP B N 1
ATOM 816 C CA . ASP B 1 42 ? -9.188 12.719 8.258 1 95.81 42 ASP B CA 1
ATOM 817 C C . ASP B 1 42 ? -8.258 11.625 8.773 1 95.81 42 ASP B C 1
ATOM 819 O O . ASP B 1 42 ? -8.203 11.367 9.977 1 95.81 42 ASP B O 1
ATOM 823 N N . THR B 1 43 ? -7.633 10.969 7.879 1 95.81 43 THR B N 1
ATOM 824 C CA . THR B 1 43 ? -6.707 9.883 8.188 1 95.81 43 THR B CA 1
ATOM 825 C C . THR B 1 43 ? -5.449 9.992 7.324 1 95.81 43 THR B C 1
ATOM 827 O O . THR B 1 43 ? -5.156 11.055 6.77 1 95.81 43 THR B O 1
ATOM 830 N N . THR B 1 44 ? -4.613 8.969 7.289 1 96 44 THR B N 1
ATOM 831 C CA . THR B 1 44 ? -3.385 8.961 6.5 1 96 44 THR B CA 1
ATOM 832 C C . THR B 1 44 ? -3.455 7.902 5.402 1 96 44 THR B C 1
ATOM 834 O O . THR B 1 44 ? -4.238 6.957 5.496 1 96 44 THR B O 1
ATOM 837 N N . ALA B 1 45 ? -2.732 8.141 4.41 1 96.12 45 ALA B N 1
ATOM 838 C CA . ALA B 1 45 ? -2.617 7.164 3.332 1 96.12 45 ALA B CA 1
ATOM 839 C C . ALA B 1 45 ? -2.197 5.801 3.873 1 96.12 45 ALA B C 1
ATOM 841 O O . ALA B 1 45 ? -2.648 4.766 3.381 1 96.12 45 ALA B O 1
ATOM 842 N N . SER B 1 46 ? -1.368 5.801 4.922 1 95.94 46 SER B N 1
ATOM 843 C CA . SER B 1 46 ? -0.9 4.566 5.539 1 95.94 46 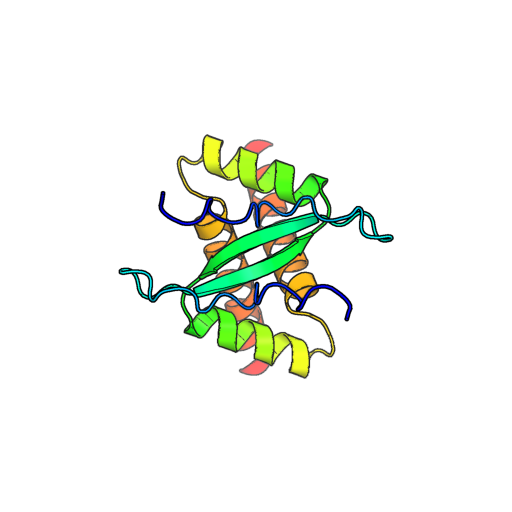SER B CA 1
ATOM 844 C C . SER B 1 46 ? -2.049 3.801 6.188 1 95.94 46 SER B C 1
ATOM 846 O O . SER B 1 46 ? -2.121 2.5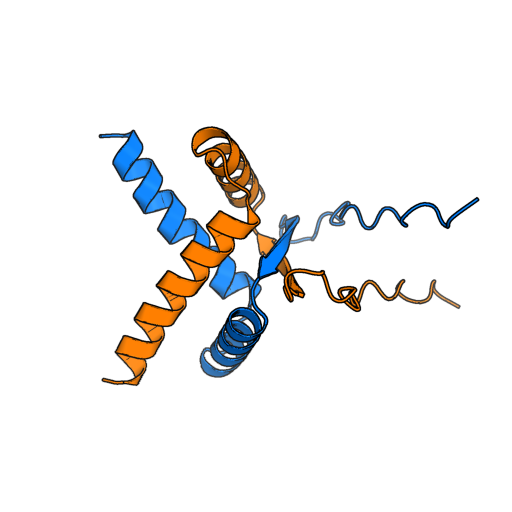74 6.086 1 95.94 46 SER B O 1
ATOM 848 N N . ALA B 1 47 ? -2.898 4.574 6.891 1 96.44 47 ALA B N 1
ATOM 849 C CA . ALA B 1 47 ? -4.051 3.939 7.527 1 96.44 47 ALA B CA 1
ATOM 850 C C . ALA B 1 47 ? -4.977 3.314 6.484 1 96.44 47 ALA B C 1
ATOM 852 O O . ALA B 1 47 ? -5.48 2.207 6.684 1 96.44 47 ALA B O 1
ATOM 853 N N . ILE B 1 48 ? -5.137 3.979 5.391 1 97.25 48 ILE B N 1
ATOM 854 C CA . ILE B 1 48 ? -5.977 3.479 4.305 1 97.25 48 ILE B CA 1
ATOM 855 C C . ILE B 1 48 ? -5.336 2.232 3.695 1 97.25 48 ILE B C 1
ATOM 857 O O . ILE B 1 48 ? -6.012 1.219 3.49 1 97.25 48 ILE B O 1
ATOM 861 N N . ALA B 1 49 ? -4.047 2.277 3.426 1 97.75 49 ALA B N 1
ATOM 862 C CA . ALA B 1 49 ? -3.326 1.142 2.854 1 97.75 49 ALA B CA 1
ATOM 863 C C . ALA B 1 49 ? -3.389 -0.07 3.779 1 97.75 49 ALA B C 1
ATOM 865 O O . ALA B 1 49 ? -3.568 -1.201 3.32 1 97.75 49 ALA B O 1
ATOM 866 N N . GLU B 1 50 ? -3.232 0.226 5.094 1 97.69 50 GLU B N 1
ATOM 867 C CA . GLU B 1 50 ? -3.297 -0.862 6.066 1 97.69 50 GLU B CA 1
ATOM 868 C C . GLU B 1 50 ? -4.656 -1.559 6.023 1 97.69 50 GLU B C 1
ATOM 870 O O . GLU B 1 50 ? -4.727 -2.789 5.992 1 97.69 50 GLU B O 1
ATOM 875 N N . GLU B 1 51 ? -5.684 -0.726 6.055 1 96.94 51 GLU B N 1
ATOM 876 C CA . GLU B 1 51 ? -7.031 -1.282 6.008 1 96.94 51 GLU B CA 1
ATOM 877 C C . GLU B 1 51 ? -7.258 -2.072 4.723 1 96.94 51 GLU B C 1
ATOM 879 O O . GLU B 1 51 ? -7.789 -3.184 4.754 1 96.94 51 GLU B O 1
ATOM 884 N N . ALA B 1 52 ? -6.844 -1.564 3.602 1 97.75 52 ALA B N 1
ATOM 885 C CA . ALA B 1 52 ? -6.992 -2.215 2.303 1 97.75 52 ALA B CA 1
ATOM 886 C C . ALA B 1 52 ? -6.242 -3.543 2.264 1 97.75 52 ALA B C 1
ATOM 888 O O . ALA B 1 52 ? -6.781 -4.555 1.817 1 97.75 52 ALA B O 1
ATOM 889 N N . LEU B 1 53 ? -5.027 -3.596 2.732 1 97.88 53 LEU B N 1
ATOM 890 C CA . LEU B 1 53 ? -4.199 -4.797 2.695 1 97.88 53 LEU B CA 1
ATOM 891 C C . LEU B 1 53 ? -4.734 -5.855 3.654 1 97.88 53 LEU B C 1
ATOM 893 O O . LEU B 1 53 ? -4.73 -7.047 3.336 1 97.88 53 LEU B O 1
ATOM 897 N N . ARG B 1 54 ? -5.211 -5.383 4.824 1 97.12 54 ARG B N 1
ATOM 898 C CA . ARG B 1 54 ? -5.789 -6.328 5.773 1 97.12 54 ARG B CA 1
ATOM 899 C C . ARG B 1 54 ? -7.031 -6.992 5.199 1 97.12 54 ARG B C 1
ATOM 901 O O . ARG B 1 54 ? -7.242 -8.195 5.383 1 97.12 54 ARG B O 1
ATOM 908 N N . ASP B 1 55 ? -7.812 -6.172 4.605 1 95.62 55 ASP B N 1
ATOM 909 C CA . ASP B 1 55 ? -9.008 -6.715 3.967 1 95.62 55 ASP B CA 1
ATOM 910 C C . ASP B 1 55 ? -8.648 -7.734 2.893 1 95.62 55 ASP B C 1
ATOM 912 O O . ASP B 1 55 ? -9.266 -8.805 2.811 1 95.62 55 ASP B O 1
ATOM 916 N N . TRP B 1 56 ? -7.699 -7.438 2.076 1 95.81 56 TRP B N 1
ATOM 917 C CA . TRP B 1 56 ? -7.246 -8.336 1.021 1 95.81 56 TRP B CA 1
ATOM 918 C C . TRP B 1 56 ? -6.703 -9.633 1.61 1 95.81 56 TRP B C 1
ATOM 920 O O . TRP B 1 56 ? -7.043 -10.727 1.147 1 95.81 56 TRP B O 1
ATOM 930 N N . LEU B 1 57 ? -5.898 -9.547 2.658 1 95.81 57 LEU B N 1
ATOM 931 C CA . LEU B 1 57 ? -5.309 -10.711 3.316 1 95.81 57 LEU B CA 1
ATOM 932 C C . LEU B 1 57 ? -6.387 -11.578 3.957 1 95.81 57 LEU B C 1
ATOM 934 O O . LEU B 1 57 ? -6.289 -12.805 3.939 1 95.81 57 LEU B O 1
ATOM 938 N N . ALA B 1 58 ? -7.363 -10.922 4.555 1 94.38 58 ALA B N 1
ATOM 939 C CA . ALA B 1 58 ? -8.453 -11.656 5.195 1 94.38 58 ALA B CA 1
ATOM 940 C C . ALA B 1 58 ? -9.219 -12.5 4.18 1 94.38 58 ALA B C 1
ATOM 942 O O . ALA B 1 58 ? -9.602 -13.633 4.473 1 94.38 58 ALA B O 1
ATOM 943 N N . ARG B 1 59 ? -9.367 -11.977 3.016 1 92.44 59 ARG B N 1
ATOM 944 C CA . ARG B 1 59 ? -10.055 -12.703 1.955 1 92.44 59 ARG B CA 1
ATOM 945 C C . ARG B 1 59 ? -9.211 -13.875 1.468 1 92.44 59 ARG B C 1
ATOM 947 O O . ARG B 1 59 ? -9.75 -14.922 1.089 1 92.44 59 ARG B O 1
ATOM 954 N N . ARG B 1 60 ? -7.938 -13.609 1.412 1 87.88 60 ARG B N 1
ATOM 955 C CA . ARG B 1 60 ? -7.023 -14.664 0.978 1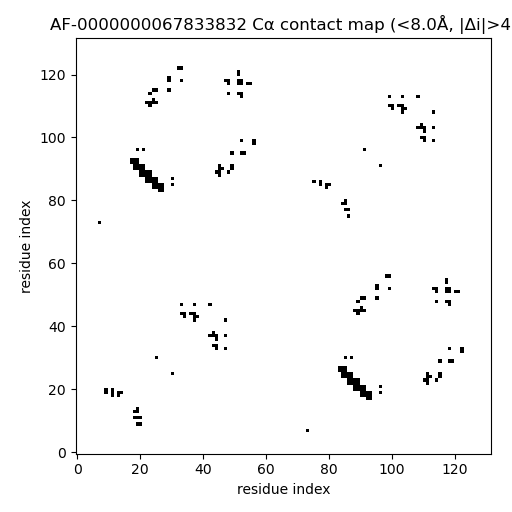 87.88 60 ARG B CA 1
ATOM 956 C C . ARG B 1 60 ? -6.984 -15.805 1.984 1 87.88 60 ARG B C 1
ATOM 958 O O . ARG B 1 60 ? -6.961 -16.984 1.601 1 87.88 60 ARG B O 1
ATOM 965 N N . THR B 1 61 ? -6.859 -15.406 3.271 1 85.69 61 THR B N 1
ATOM 966 C CA . THR B 1 61 ? -6.758 -16.406 4.328 1 85.69 61 THR B CA 1
ATOM 967 C C . THR B 1 61 ? -8.039 -17.234 4.418 1 85.69 61 THR B C 1
ATOM 969 O O . THR B 1 61 ? -8 -18.406 4.785 1 85.69 61 THR B O 1
ATOM 972 N N . THR B 1 62 ? -9.109 -16.547 4.137 1 82.62 62 THR B N 1
ATOM 973 C CA . THR B 1 62 ? -10.367 -17.281 4.117 1 82.62 62 THR B CA 1
ATOM 974 C C . THR B 1 62 ? -10.414 -18.25 2.928 1 82.62 62 THR B C 1
ATOM 976 O O . THR B 1 62 ? -10.961 -19.344 3.031 1 82.62 62 THR B O 1
ATOM 979 N N . LYS B 1 63 ? -9.805 -17.891 1.943 1 73.19 63 LYS B N 1
ATOM 980 C CA . LYS B 1 63 ? -9.75 -18.734 0.753 1 73.19 63 LYS B CA 1
ATOM 981 C C . LYS B 1 63 ? -8.781 -19.906 0.953 1 73.19 63 LYS B C 1
ATOM 983 O O . LYS B 1 63 ? -9.055 -21.031 0.519 1 73.19 63 LYS B O 1
ATOM 988 N N . ASN B 1 64 ? -7.695 -19.594 1.592 1 65.81 64 ASN B N 1
ATOM 989 C CA . ASN B 1 64 ? -6.715 -20.641 1.82 1 65.81 64 ASN B CA 1
ATOM 990 C C . ASN B 1 64 ? -7.184 -21.625 2.891 1 65.81 64 ASN B C 1
ATOM 992 O O . ASN B 1 64 ? -6.719 -22.766 2.941 1 65.81 64 ASN B O 1
ATOM 996 N N . ALA B 1 65 ? -8 -21.125 3.852 1 65.38 65 ALA B N 1
ATOM 997 C CA . ALA B 1 65 ? -8.547 -21.984 4.898 1 65.38 65 ALA B CA 1
ATOM 998 C C . ALA B 1 65 ? -9.672 -22.859 4.355 1 65.38 65 ALA B C 1
ATOM 1000 O O . ALA B 1 65 ? -10.047 -23.859 4.98 1 65.38 65 ALA B O 1
ATOM 1001 N N . SER B 1 66 ? -10.094 -22.406 3.217 1 52.97 66 SER B N 1
ATOM 1002 C CA . SER B 1 66 ? -11.133 -23.312 2.721 1 52.97 66 SER B CA 1
ATOM 1003 C C . SER B 1 66 ? -10.531 -24.484 1.948 1 52.97 66 SER B C 1
ATOM 1005 O O . SER B 1 66 ? -9.523 -24.312 1.252 1 52.97 66 SER B O 1
#

Organism: Methylorubrum extorquens (strain ATCC 14718 / DSM 1338 / JCM 2805 / NCIMB 9133 / AM1) (NCBI:txid272630)

InterPro domains:
  IPR013321 Arc-type ribbon-helix-helix [G3DSA:1.10.1220.10] (11-61)
  IPR046765 Antitoxin-like, ribbon-helix-helix [PF20605] (17-61)

pLDDT: mean 81.12, std 22.34, range [28.22, 97.94]

Radius of gyration: 16.11 Å; Cα contacts (8 Å, |Δi|>4): 128; chains: 2; bounding box: 57×44×36 Å

Secondary structure (DSSP, 8-state):
--------S------TT--EEEEEEE-HHHHHHHHHHHHHTTS-HHHHHHHHHHHHHHHHHHHHH-/--------S------TT--EEEEEEE-HHHHHHHHHHHHHTTS-HHHHHHHHHHHHHHHHHHHHH-

Foldseek 3Di:
DPPPPPCVVCPVPCDPVNDGDDDDDDPPVVVVVLCVVCVVVVHHSVVVVVVVVVVVVVVVVVVVVD/DPPPPPCPVCPVPCDPVNDDDDDDDDPPVVVVVLCVVCVVVVHHSVVVVVVVVVVVVVVVVVVVVD

Sequence (132 aa):
MPPNPTAVGTSARKRADGRRQLLVYLPPAVIKEVKKAAVDEDTTASAIAEEALRDWLARRTTKNASMPPNPTAVGTSARKRADGRRQLLVYLPPAVIKEVKKAAVDEDTTASAIAEEALRDWLARRTTKNAS

Solvent-accessible surface area (backbone atoms only — not comparable to full-atom values): 7603 Å² total; per-residue (Å²): 129,76,79,68,75,71,71,68,69,67,70,44,62,78,36,94,86,59,37,32,70,45,81,31,56,34,52,56,67,58,53,52,52,42,50,49,47,14,62,75,68,73,54,45,51,28,59,52,47,44,54,19,44,49,53,48,50,52,54,48,52,54,54,68,72,93,130,76,81,68,73,73,71,66,74,65,70,48,61,78,36,94,84,59,35,34,75,44,82,29,55,34,53,55,67,59,54,52,50,42,51,51,48,14,61,77,67,73,56,44,51,29,59,52,49,44,52,19,44,50,53,46,48,50,55,47,52,54,52,68,72,93